Protein AF-A0A976L847-F1 (afdb_monomer_lite)

Structure (mmCIF, N/CA/C/O backbone):
data_AF-A0A976L847-F1
#
_entry.id   AF-A0A976L847-F1
#
loop_
_atom_site.group_PDB
_atom_site.id
_atom_site.type_symbol
_atom_site.label_atom_id
_atom_site.label_alt_id
_atom_site.label_comp_id
_atom_site.label_asym_id
_atom_site.label_entity_id
_atom_site.label_seq_id
_atom_site.pdbx_PDB_ins_code
_atom_site.Cartn_x
_atom_site.Cartn_y
_atom_site.Cartn_z
_atom_site.occupancy
_atom_site.B_iso_or_equiv
_atom_site.auth_seq_id
_atom_site.auth_comp_id
_atom_site.auth_asym_id
_atom_site.auth_atom_id
_atom_site.pdbx_PDB_model_num
ATOM 1 N N . SER A 1 1 ? -9.797 -16.857 19.843 1.00 49.41 1 SER A N 1
ATOM 2 C CA . SER A 1 1 ? -9.185 -17.041 18.521 1.00 49.41 1 SER A CA 1
ATOM 3 C C . SER A 1 1 ? -8.403 -15.783 18.224 1.00 49.41 1 SER A C 1
ATOM 5 O O . SER A 1 1 ? -8.895 -14.704 18.537 1.00 49.41 1 SER A O 1
ATOM 7 N N . ASP A 1 2 ? -7.205 -15.910 17.668 1.00 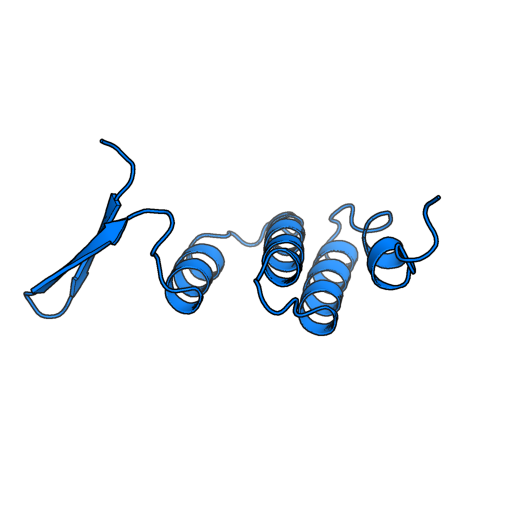64.25 2 ASP A N 1
ATOM 8 C CA . ASP A 1 2 ? -6.269 -14.800 17.415 1.00 64.25 2 ASP A CA 1
ATOM 9 C C . ASP A 1 2 ? -6.665 -13.936 16.201 1.00 64.25 2 ASP A C 1
ATOM 11 O O . ASP A 1 2 ? -5.827 -13.335 15.542 1.00 64.25 2 ASP A O 1
ATOM 15 N N . ASP A 1 3 ? -7.962 -13.878 15.896 1.00 82.75 3 ASP A N 1
ATOM 16 C CA . ASP A 1 3 ? -8.500 -13.431 14.606 1.00 82.75 3 ASP A CA 1
ATOM 17 C C . ASP A 1 3 ? -9.315 -12.132 14.736 1.00 82.75 3 ASP A C 1
ATOM 19 O O . ASP A 1 3 ? -10.189 -11.812 13.928 1.00 82.75 3 ASP A O 1
ATOM 23 N N . THR A 1 4 ? -9.082 -11.396 15.826 1.00 85.44 4 THR A N 1
ATOM 24 C CA . THR A 1 4 ? -9.777 -10.144 16.124 1.00 85.44 4 THR A CA 1
ATOM 25 C C . THR A 1 4 ? -8.804 -9.040 16.504 1.00 85.44 4 THR A C 1
ATOM 27 O O . THR A 1 4 ? -8.008 -9.203 17.427 1.00 85.44 4 THR A O 1
ATOM 30 N N . LEU A 1 5 ? -8.930 -7.886 15.854 1.00 86.50 5 LEU A N 1
ATOM 31 C CA . LEU A 1 5 ? -8.238 -6.656 16.217 1.00 86.50 5 LEU A CA 1
ATOM 32 C C . LEU A 1 5 ? -9.064 -5.894 17.260 1.00 86.50 5 LEU A C 1
ATOM 34 O O . LEU A 1 5 ? -10.211 -5.521 17.002 1.00 86.50 5 LEU A O 1
ATOM 38 N N . VAL A 1 6 ? -8.468 -5.610 18.419 1.00 90.19 6 VAL A N 1
ATOM 39 C CA . VAL A 1 6 ? -9.077 -4.764 19.455 1.00 90.19 6 VAL A CA 1
ATOM 40 C C . VAL A 1 6 ? -8.390 -3.402 19.470 1.00 90.19 6 VAL A C 1
ATOM 42 O O . VAL A 1 6 ? -7.219 -3.293 19.823 1.00 90.19 6 VAL A O 1
ATOM 45 N N . ILE A 1 7 ? -9.136 -2.350 19.140 1.00 88.00 7 ILE A N 1
ATOM 46 C CA . ILE A 1 7 ? -8.679 -0.959 19.188 1.00 88.00 7 ILE A CA 1
ATOM 47 C C . ILE A 1 7 ? -9.263 -0.300 20.433 1.00 88.00 7 ILE A C 1
ATOM 49 O O . ILE A 1 7 ? -10.484 -0.249 20.600 1.00 88.00 7 ILE A O 1
ATOM 53 N N . ARG A 1 8 ? -8.394 0.230 21.299 1.00 89.69 8 ARG A N 1
ATOM 54 C CA . ARG A 1 8 ? -8.798 1.001 22.481 1.00 89.69 8 ARG A CA 1
ATOM 55 C C . ARG A 1 8 ? -8.548 2.484 22.243 1.00 89.69 8 ARG A C 1
ATOM 57 O O . ARG A 1 8 ? -7.411 2.881 22.016 1.00 89.69 8 ARG A O 1
ATOM 64 N N . ALA A 1 9 ? -9.597 3.296 22.302 1.00 85.38 9 ALA A N 1
ATOM 65 C CA . ALA A 1 9 ? -9.506 4.742 22.114 1.00 85.38 9 ALA A CA 1
ATOM 66 C C . ALA A 1 9 ? -10.601 5.460 22.913 1.00 85.38 9 ALA A C 1
ATOM 68 O O . ALA A 1 9 ? -11.723 4.966 23.004 1.00 85.38 9 ALA A O 1
ATOM 69 N N . ALA A 1 10 ? -10.276 6.623 23.493 1.00 86.19 10 ALA A N 1
ATOM 70 C CA . ALA A 1 10 ? -11.208 7.470 24.253 1.00 86.19 10 ALA A CA 1
ATOM 71 C C . ALA A 1 10 ? -12.033 6.722 25.329 1.00 86.19 10 ALA A C 1
ATOM 73 O O . ALA A 1 10 ? -13.214 6.994 25.525 1.00 86.19 10 ALA A O 1
ATOM 74 N N . GLY A 1 11 ? -11.421 5.747 26.012 1.00 90.12 11 GLY A N 1
ATOM 75 C CA . GLY A 1 11 ? -12.082 4.944 27.050 1.00 90.12 11 GLY A CA 1
ATOM 76 C C . GLY A 1 11 ? -13.014 3.839 26.532 1.00 90.12 11 GLY A C 1
ATOM 77 O O . GLY A 1 11 ? -13.613 3.136 27.340 1.00 90.12 11 GLY A O 1
ATOM 78 N N . GLY A 1 12 ? -13.121 3.655 25.211 1.00 90.75 12 GLY A N 1
ATOM 79 C CA . GLY A 1 12 ? -13.907 2.596 24.579 1.00 90.75 12 GLY A CA 1
ATOM 80 C C . GLY A 1 12 ? -13.052 1.545 23.870 1.00 90.75 12 GLY A C 1
ATOM 81 O O . GLY A 1 12 ? -11.934 1.821 23.430 1.00 90.75 12 GLY A O 1
ATOM 82 N N . ASN A 1 13 ? -13.619 0.345 23.713 1.00 91.88 13 ASN A N 1
ATOM 83 C CA . ASN A 1 13 ? -13.033 -0.747 22.937 1.00 91.88 13 ASN A CA 1
ATOM 84 C C . ASN A 1 13 ? -13.879 -0.993 21.683 1.00 91.88 13 ASN A C 1
ATOM 86 O O . ASN A 1 13 ? -15.077 -1.258 21.787 1.00 91.88 13 ASN A O 1
ATOM 90 N N . LYS A 1 14 ? -13.253 -0.958 20.506 1.00 90.25 14 LYS A N 1
ATOM 91 C CA . LYS A 1 14 ? -13.829 -1.484 19.265 1.00 90.25 14 LYS A CA 1
ATOM 92 C C . LYS A 1 14 ? -13.124 -2.783 18.912 1.00 90.25 14 LYS A C 1
ATOM 94 O O . LYS A 1 14 ? -11.899 -2.823 18.887 1.00 90.25 14 LYS A O 1
ATOM 99 N N . THR A 1 15 ? -13.901 -3.823 18.639 1.00 92.00 15 THR A N 1
ATOM 100 C CA . THR A 1 15 ? -13.380 -5.130 18.234 1.00 92.00 15 THR A CA 1
ATOM 101 C C . THR A 1 15 ? -13.828 -5.408 16.812 1.00 92.00 15 THR A C 1
ATOM 103 O O . THR A 1 15 ? -15.022 -5.349 16.524 1.00 92.00 15 THR A O 1
ATOM 106 N N . PHE A 1 16 ? -12.874 -5.705 15.941 1.00 90.88 16 PHE A N 1
ATOM 107 C CA . PHE A 1 16 ? -13.110 -6.118 14.565 1.00 90.88 16 PHE A CA 1
ATOM 108 C C . PHE A 1 16 ? -12.629 -7.554 14.401 1.00 90.88 16 PHE A C 1
ATOM 110 O O . PHE A 1 16 ? -11.601 -7.918 14.967 1.00 90.88 16 PHE A O 1
ATOM 117 N N . LYS A 1 17 ? -13.343 -8.362 13.619 1.00 90.44 17 LYS A N 1
ATOM 118 C CA . LYS A 1 17 ? -12.748 -9.572 13.040 1.00 90.44 17 LYS A CA 1
ATOM 119 C C . LYS A 1 17 ? -11.739 -9.168 11.966 1.00 90.44 17 LYS A C 1
ATOM 121 O O . LYS A 1 17 ? -11.896 -8.091 11.394 1.00 90.44 17 LYS A O 1
ATOM 126 N N . SER A 1 18 ? -10.731 -9.998 11.718 1.00 82.62 18 SER A N 1
ATOM 127 C CA . SER A 1 18 ? -9.669 -9.758 10.729 1.00 82.62 18 SER A CA 1
ATOM 128 C C . SER A 1 18 ? -10.211 -9.416 9.333 1.00 82.62 18 SER A C 1
ATOM 130 O O . SER A 1 18 ? -9.737 -8.470 8.708 1.00 82.62 18 SER A O 1
ATOM 132 N N . ASP A 1 19 ? -11.267 -10.101 8.897 1.00 84.81 19 ASP A N 1
ATOM 133 C CA . ASP A 1 19 ? -11.972 -9.894 7.623 1.00 84.81 19 ASP A CA 1
ATOM 134 C C . ASP A 1 19 ? -12.905 -8.666 7.590 1.00 84.81 19 ASP A C 1
ATOM 136 O O . ASP A 1 19 ? -13.361 -8.251 6.526 1.00 84.81 19 ASP A O 1
ATOM 140 N N . ALA A 1 20 ? -13.181 -8.063 8.746 1.00 86.19 20 ALA A N 1
ATOM 141 C CA . ALA A 1 20 ? -14.106 -6.943 8.907 1.00 86.19 20 ALA A CA 1
ATOM 142 C C . ALA A 1 20 ? -13.405 -5.646 9.344 1.00 86.19 20 ALA A C 1
ATOM 144 O O . ALA A 1 20 ? -14.071 -4.681 9.734 1.00 86.19 20 ALA A O 1
ATOM 145 N N . ILE A 1 21 ? -12.068 -5.608 9.317 1.00 86.56 21 ILE A N 1
ATOM 146 C CA . ILE A 1 21 ? -11.308 -4.397 9.632 1.00 86.56 21 ILE A CA 1
ATOM 147 C C . ILE A 1 21 ? -11.526 -3.379 8.502 1.00 86.56 21 ILE A C 1
ATOM 149 O O . ILE A 1 21 ? -11.264 -3.683 7.338 1.00 86.56 21 ILE A O 1
ATOM 153 N N . PRO A 1 22 ? -11.961 -2.144 8.809 1.00 87.25 22 PRO A N 1
ATOM 154 C CA . PRO A 1 22 ? -12.065 -1.094 7.807 1.00 87.25 22 PRO A CA 1
ATOM 155 C C . PRO A 1 22 ? -10.737 -0.863 7.078 1.00 87.25 22 PRO A C 1
ATOM 157 O O . PRO A 1 22 ? -9.699 -0.681 7.716 1.00 87.25 22 PRO A O 1
ATOM 160 N N . ALA A 1 23 ? -10.787 -0.770 5.748 1.00 82.00 23 ALA A N 1
ATOM 161 C CA . ALA A 1 23 ? -9.613 -0.593 4.889 1.00 82.00 23 ALA A CA 1
ATOM 162 C C . ALA A 1 23 ? -8.692 0.564 5.325 1.00 82.00 23 ALA A C 1
ATOM 164 O O . ALA A 1 23 ? -7.471 0.441 5.286 1.00 82.00 23 ALA A O 1
ATOM 165 N N . GLY A 1 24 ? -9.267 1.683 5.782 1.00 83.69 24 GLY A N 1
ATOM 166 C CA . GLY A 1 24 ? -8.492 2.826 6.278 1.00 83.69 24 GLY A CA 1
ATOM 167 C C . GLY A 1 24 ? -7.698 2.528 7.555 1.00 83.69 24 GLY A C 1
ATOM 168 O O . GLY A 1 24 ? -6.623 3.085 7.742 1.00 83.69 24 GLY A O 1
ATOM 169 N N . ILE A 1 25 ? -8.188 1.626 8.410 1.00 86.19 25 ILE A N 1
ATOM 170 C CA . ILE A 1 25 ? -7.484 1.194 9.624 1.00 86.19 25 ILE A CA 1
ATOM 171 C C . ILE A 1 25 ? -6.329 0.264 9.261 1.00 86.19 25 ILE A C 1
ATOM 173 O O . ILE A 1 25 ? -5.232 0.459 9.775 1.00 86.19 25 ILE A O 1
ATOM 177 N N . VAL A 1 26 ? -6.553 -0.700 8.357 1.00 83.19 26 VAL A N 1
ATOM 178 C CA . VAL A 1 26 ? -5.479 -1.566 7.840 1.00 83.19 26 VAL A CA 1
ATOM 179 C C . VAL A 1 26 ? -4.359 -0.702 7.271 1.00 83.19 26 VAL A C 1
ATOM 181 O O . VAL A 1 26 ? -3.215 -0.832 7.694 1.00 83.19 26 VAL A O 1
ATOM 184 N N . MET A 1 27 ? -4.702 0.253 6.405 1.00 82.88 27 MET A N 1
ATOM 185 C CA . MET A 1 27 ? -3.721 1.163 5.818 1.00 82.88 27 MET A CA 1
ATOM 186 C C . MET A 1 27 ? -2.992 1.997 6.863 1.00 82.88 27 MET A C 1
ATOM 188 O O . MET A 1 27 ? -1.775 2.077 6.795 1.00 82.88 27 MET A O 1
ATOM 192 N N . ALA A 1 28 ? -3.692 2.574 7.843 1.00 83.88 28 ALA A N 1
ATOM 193 C CA . ALA A 1 28 ? -3.050 3.360 8.894 1.00 83.88 28 ALA A CA 1
ATOM 194 C C . ALA A 1 28 ? -2.066 2.529 9.732 1.00 83.88 28 ALA A C 1
ATOM 196 O O . ALA A 1 28 ? -0.991 3.018 10.065 1.00 83.88 28 ALA A O 1
ATOM 197 N N . ILE A 1 29 ? -2.405 1.277 10.062 1.00 82.38 29 ILE A N 1
ATOM 198 C CA . ILE A 1 29 ? -1.503 0.369 10.786 1.00 82.38 29 ILE A CA 1
ATOM 199 C C . ILE A 1 29 ? -0.279 0.067 9.928 1.00 82.38 29 ILE A C 1
ATOM 201 O O . ILE A 1 29 ? 0.849 0.270 10.369 1.00 82.38 29 ILE A O 1
ATOM 205 N N . VAL A 1 30 ? -0.511 -0.379 8.694 1.00 80.62 30 VAL A N 1
ATOM 206 C CA . VAL A 1 30 ? 0.550 -0.797 7.780 1.00 80.62 30 VAL A CA 1
ATOM 207 C C . VAL A 1 30 ? 1.508 0.358 7.501 1.00 80.62 30 VAL A C 1
ATOM 209 O O . VAL A 1 30 ? 2.708 0.191 7.662 1.00 80.62 30 VAL A O 1
ATOM 212 N N . THR A 1 31 ? 1.014 1.555 7.184 1.00 77.31 31 THR A N 1
ATOM 213 C CA . THR A 1 31 ? 1.880 2.713 6.908 1.00 77.31 31 THR A CA 1
ATOM 214 C C . THR A 1 31 ? 2.573 3.278 8.147 1.00 77.31 31 THR A C 1
ATOM 216 O O . THR A 1 31 ? 3.575 3.967 7.998 1.00 77.31 31 THR A O 1
ATOM 219 N N . THR A 1 32 ? 2.072 2.998 9.356 1.00 78.75 32 THR A N 1
ATOM 220 C CA . THR A 1 32 ? 2.726 3.405 10.613 1.00 78.75 32 THR A CA 1
ATOM 221 C C . THR A 1 32 ? 3.798 2.407 11.056 1.00 78.75 32 THR A C 1
ATOM 223 O O . THR A 1 32 ? 4.762 2.801 11.706 1.00 78.75 32 THR A O 1
ATOM 226 N N . TRP A 1 33 ? 3.615 1.114 10.775 1.00 73.94 33 TRP A N 1
ATOM 227 C CA . TRP A 1 33 ? 4.506 0.045 11.248 1.00 73.94 33 TRP A CA 1
ATOM 228 C C . TRP A 1 33 ? 5.522 -0.422 10.218 1.00 73.94 33 TRP A C 1
ATOM 230 O O . TRP A 1 33 ? 6.530 -1.013 10.597 1.00 73.94 33 TRP A O 1
ATOM 240 N N . TYR A 1 34 ? 5.265 -0.181 8.937 1.00 77.31 34 TYR A N 1
ATOM 241 C CA . TYR A 1 34 ? 6.267 -0.367 7.905 1.00 77.31 34 TYR A CA 1
ATOM 242 C C . TYR A 1 34 ? 7.420 0.601 8.166 1.00 77.31 34 TYR A C 1
ATOM 244 O O . TYR A 1 34 ? 7.240 1.817 8.212 1.00 77.31 34 TYR A O 1
ATOM 252 N N . ASP A 1 35 ? 8.599 0.030 8.396 1.00 71.62 35 ASP A N 1
ATOM 253 C CA . ASP A 1 35 ? 9.856 0.760 8.450 1.00 71.62 35 ASP A CA 1
ATOM 254 C C . ASP A 1 35 ? 10.193 1.350 7.069 1.00 71.62 35 ASP A C 1
ATOM 256 O O . ASP A 1 35 ? 9.460 1.189 6.087 1.00 71.62 35 ASP A O 1
ATOM 260 N N . GLU A 1 36 ? 11.326 2.042 6.967 1.00 78.44 36 GLU A N 1
ATOM 261 C CA . GLU A 1 36 ? 11.785 2.650 5.712 1.00 78.44 36 GLU A CA 1
ATOM 262 C C . GLU A 1 36 ? 12.235 1.613 4.662 1.00 78.44 36 GLU A C 1
ATOM 264 O O . GLU A 1 36 ? 12.838 1.983 3.658 1.00 78.44 36 GLU A O 1
ATOM 269 N N . ASN A 1 37 ? 11.960 0.315 4.864 1.00 86.69 37 ASN A N 1
ATOM 270 C CA . ASN A 1 37 ? 12.302 -0.729 3.912 1.00 86.69 37 ASN A CA 1
ATOM 271 C C . ASN A 1 37 ? 11.514 -0.542 2.600 1.00 86.69 37 ASN A C 1
ATOM 273 O O . ASN A 1 37 ? 10.287 -0.670 2.595 1.00 86.69 37 ASN A O 1
ATOM 277 N N . PRO A 1 38 ? 12.190 -0.339 1.460 1.00 86.75 38 PRO A N 1
ATOM 278 C CA . PRO A 1 38 ? 11.548 -0.163 0.157 1.00 86.75 38 PRO A CA 1
ATOM 279 C C . PRO A 1 38 ? 10.608 -1.308 -0.243 1.00 86.75 38 PRO A C 1
ATOM 281 O O . PRO A 1 38 ? 9.622 -1.090 -0.949 1.00 86.75 38 PRO A O 1
ATOM 284 N N . ALA A 1 39 ? 10.864 -2.530 0.242 1.00 90.06 39 ALA A N 1
ATOM 285 C CA . ALA A 1 39 ? 10.026 -3.700 -0.018 1.00 90.06 39 ALA A CA 1
ATOM 286 C C . ALA A 1 39 ? 8.597 -3.553 0.537 1.00 90.06 39 ALA A C 1
ATOM 288 O O . ALA A 1 39 ? 7.660 -4.145 0.004 1.00 90.06 39 ALA A O 1
ATOM 289 N N . ASN A 1 40 ? 8.398 -2.713 1.553 1.00 90.12 40 ASN A N 1
ATOM 290 C CA . ASN A 1 40 ? 7.089 -2.429 2.137 1.00 90.12 40 ASN A CA 1
ATOM 291 C C . ASN A 1 40 ? 6.106 -1.827 1.124 1.00 90.12 40 ASN A C 1
ATOM 293 O O . ASN A 1 40 ? 4.904 -2.102 1.153 1.00 90.12 40 ASN A O 1
ATOM 297 N N . MET A 1 41 ? 6.621 -1.053 0.168 1.00 91.38 41 MET A N 1
ATOM 298 C CA . MET A 1 41 ? 5.814 -0.480 -0.905 1.00 91.38 41 MET A CA 1
ATOM 299 C C . MET A 1 41 ? 5.285 -1.547 -1.876 1.00 91.38 41 MET A C 1
ATOM 301 O O . MET A 1 41 ? 4.238 -1.340 -2.487 1.00 91.38 41 MET A O 1
ATOM 305 N N . LEU A 1 42 ? 5.932 -2.715 -1.974 1.00 92.56 42 LEU A N 1
ATOM 306 C CA . LEU A 1 42 ? 5.416 -3.830 -2.774 1.00 92.56 42 LEU A CA 1
ATOM 307 C C . LEU A 1 42 ? 4.095 -4.349 -2.200 1.00 92.56 42 LEU A C 1
ATOM 309 O O . LEU A 1 42 ? 3.118 -4.495 -2.937 1.00 92.56 42 LEU A O 1
ATOM 313 N N . PHE A 1 43 ? 4.044 -4.549 -0.880 1.00 90.25 43 PHE A N 1
ATOM 314 C CA . PHE A 1 43 ? 2.847 -5.018 -0.182 1.00 90.25 43 PHE A CA 1
ATOM 315 C C . PHE A 1 43 ? 1.720 -3.986 -0.206 1.00 90.25 43 PHE A C 1
ATOM 317 O O . PHE A 1 43 ? 0.561 -4.354 -0.386 1.00 90.25 43 PHE A O 1
ATOM 324 N N . LEU A 1 44 ? 2.050 -2.696 -0.085 1.00 90.44 44 LEU A N 1
ATOM 325 C CA . LEU A 1 44 ? 1.062 -1.627 -0.228 1.00 90.44 44 LEU A CA 1
ATOM 326 C C . LEU A 1 44 ? 0.446 -1.617 -1.629 1.00 90.44 44 LEU A C 1
ATOM 328 O O . LEU A 1 44 ? -0.776 -1.559 -1.743 1.00 90.44 44 LEU A O 1
ATOM 332 N N . GLY A 1 45 ? 1.255 -1.741 -2.685 1.00 92.38 45 GLY A N 1
ATOM 333 C CA . GLY A 1 45 ? 0.724 -1.825 -4.046 1.00 92.38 45 GLY A CA 1
ATOM 334 C C . GLY A 1 45 ? -0.143 -3.069 -4.265 1.00 92.38 45 GLY A C 1
ATOM 335 O O . GLY A 1 45 ? -1.244 -2.960 -4.800 1.00 92.38 45 GLY A O 1
ATOM 336 N N . ALA A 1 46 ? 0.277 -4.230 -3.750 1.00 92.25 46 ALA A N 1
ATOM 337 C CA . ALA A 1 46 ? -0.520 -5.457 -3.805 1.00 92.25 4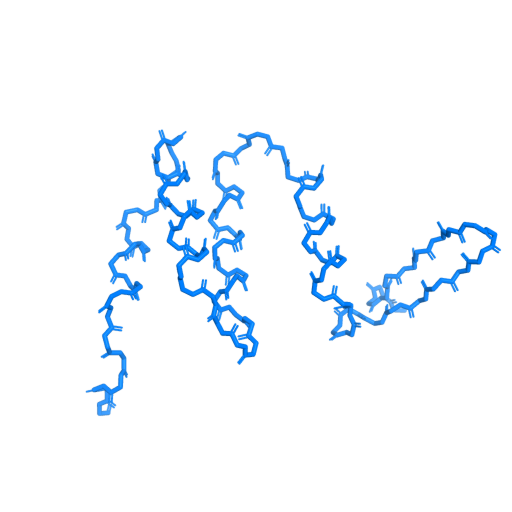6 ALA A CA 1
ATOM 338 C C . ALA A 1 46 ? -1.864 -5.317 -3.067 1.00 92.25 46 ALA A C 1
ATOM 340 O O . ALA A 1 46 ? -2.895 -5.769 -3.564 1.00 92.25 46 ALA A O 1
ATOM 341 N N . TYR A 1 47 ? -1.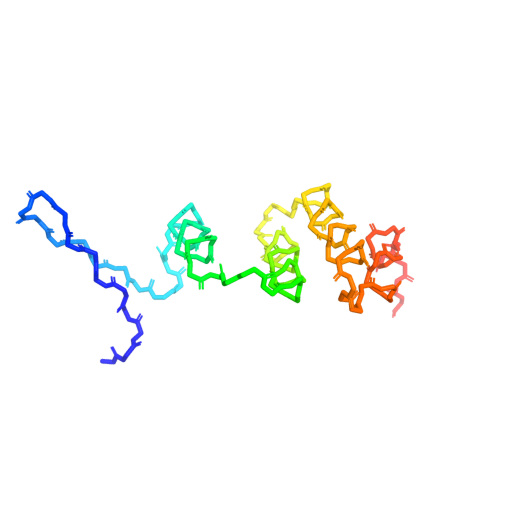876 -4.647 -1.911 1.00 89.19 47 TYR A N 1
ATOM 342 C CA . TYR A 1 47 ? -3.110 -4.345 -1.192 1.00 89.19 47 TYR A CA 1
ATOM 343 C C . TYR A 1 47 ? -4.048 -3.460 -2.014 1.00 89.19 47 TYR A C 1
ATOM 345 O O . TYR A 1 47 ? -5.247 -3.709 -2.039 1.00 89.19 47 TYR A O 1
ATOM 353 N N . GLN A 1 48 ? -3.535 -2.452 -2.724 1.00 90.44 48 GLN A N 1
ATOM 354 C CA . GLN A 1 48 ? -4.385 -1.595 -3.556 1.00 90.44 48 GLN A CA 1
ATOM 355 C C . GLN A 1 48 ? -5.092 -2.366 -4.677 1.00 90.44 48 GLN A C 1
ATOM 357 O O . GLN A 1 48 ? -6.222 -2.020 -5.027 1.00 90.44 48 GLN A O 1
ATOM 362 N N . LEU A 1 49 ? -4.473 -3.432 -5.191 1.00 91.25 49 LEU A N 1
ATOM 363 C CA . LEU A 1 49 ? -5.056 -4.304 -6.213 1.00 91.25 49 LEU A CA 1
ATOM 364 C C . LEU A 1 49 ? -6.025 -5.352 -5.650 1.00 91.25 49 LEU A C 1
ATOM 366 O O . LEU A 1 49 ? -6.960 -5.735 -6.342 1.00 91.25 49 LEU A O 1
ATOM 370 N N . SER A 1 50 ? -5.836 -5.809 -4.408 1.00 87.12 50 SER A N 1
ATOM 371 C CA . SER A 1 50 ? -6.686 -6.847 -3.798 1.00 87.12 50 SER A CA 1
ATOM 372 C C . SER A 1 50 ? -8.016 -6.327 -3.242 1.00 87.12 50 SER A C 1
ATOM 374 O O . SER A 1 50 ? -8.843 -7.097 -2.748 1.00 87.12 50 SER A O 1
ATOM 376 N N . ARG A 1 51 ? -8.241 -5.012 -3.306 1.00 84.94 51 ARG A N 1
ATOM 377 C CA . ARG A 1 51 ? -9.481 -4.369 -2.861 1.00 84.94 51 ARG A CA 1
ATOM 378 C C . ARG A 1 51 ? -10.652 -4.719 -3.787 1.00 84.94 51 ARG A C 1
ATOM 380 O O . ARG A 1 51 ? -10.441 -4.914 -4.977 1.00 84.94 51 ARG A O 1
ATOM 387 N N . PRO A 1 52 ? -11.904 -4.680 -3.285 1.00 85.19 52 PRO A N 1
ATOM 388 C CA . PRO A 1 52 ? -13.093 -4.873 -4.125 1.00 85.19 52 PRO A CA 1
ATOM 389 C C . PRO A 1 52 ? -13.210 -3.885 -5.296 1.00 85.19 52 PRO A C 1
ATOM 391 O O . PRO A 1 52 ? -13.805 -4.211 -6.314 1.00 85.19 52 PRO A O 1
ATOM 394 N N . ASP A 1 53 ? -12.656 -2.681 -5.130 1.00 87.38 53 ASP A N 1
ATOM 395 C CA . ASP A 1 53 ? -12.488 -1.665 -6.172 1.00 87.38 53 ASP A CA 1
ATOM 396 C C . ASP A 1 53 ? -10.980 -1.380 -6.310 1.00 87.38 53 ASP A C 1
ATOM 398 O O . ASP A 1 53 ? -10.449 -0.561 -5.541 1.00 87.38 53 ASP A O 1
ATOM 402 N N . PRO A 1 54 ? -10.270 -2.129 -7.180 1.00 89.62 54 PRO A N 1
ATOM 403 C CA . PRO A 1 54 ? -8.821 -2.041 -7.321 1.00 89.62 54 PRO A CA 1
ATOM 404 C C . PRO A 1 54 ? -8.347 -0.631 -7.684 1.00 89.62 54 PRO A C 1
ATOM 406 O O . PRO A 1 54 ? -8.875 0.015 -8.588 1.00 89.62 54 PRO A O 1
ATOM 409 N N . LYS A 1 55 ? -7.305 -0.153 -6.997 1.00 92.44 55 LYS A N 1
ATOM 410 C CA . LYS A 1 55 ? -6.696 1.165 -7.235 1.00 92.44 55 LYS A CA 1
ATOM 411 C C . LYS A 1 55 ? -5.371 1.018 -7.979 1.00 92.44 55 LYS A C 1
ATOM 413 O O . LYS A 1 55 ? -4.301 1.100 -7.383 1.00 92.44 55 LYS A O 1
ATOM 418 N N . VAL A 1 56 ? -5.457 0.791 -9.290 1.00 94.44 56 VAL A N 1
ATOM 419 C CA . VAL A 1 56 ? -4.298 0.505 -10.161 1.00 94.44 56 VAL A CA 1
ATOM 420 C C . VAL A 1 56 ? -3.258 1.635 -10.137 1.00 94.44 56 VAL A C 1
ATOM 422 O O . VAL A 1 56 ? -2.071 1.364 -9.968 1.00 94.44 56 VAL A O 1
ATOM 425 N N . ASP A 1 57 ? -3.681 2.901 -10.199 1.00 95.62 57 ASP A N 1
ATOM 426 C CA . ASP A 1 57 ? -2.760 4.052 -10.164 1.00 95.62 57 ASP A CA 1
ATOM 427 C C . ASP A 1 57 ? -2.021 4.185 -8.820 1.00 95.62 57 ASP A C 1
ATOM 429 O O . ASP A 1 57 ? -0.836 4.535 -8.766 1.00 95.62 57 ASP A O 1
ATOM 433 N N . GLU A 1 58 ? -2.702 3.867 -7.714 1.00 93.31 58 GLU A N 1
ATOM 434 C CA . GLU A 1 58 ? -2.088 3.851 -6.383 1.00 93.31 58 GLU A CA 1
ATOM 435 C C . GLU A 1 58 ? -1.076 2.701 -6.271 1.00 93.31 58 GLU A C 1
ATOM 437 O O . GLU A 1 58 ? 0.016 2.894 -5.733 1.00 93.31 58 GLU A O 1
ATOM 442 N N . ALA A 1 59 ? -1.394 1.531 -6.838 1.00 94.56 59 ALA A N 1
ATOM 443 C CA . ALA A 1 59 ? -0.471 0.403 -6.907 1.00 94.56 59 ALA A CA 1
ATOM 444 C C . ALA A 1 59 ? 0.787 0.737 -7.722 1.00 94.56 59 ALA A C 1
ATOM 446 O O . ALA A 1 59 ? 1.900 0.485 -7.250 1.00 94.56 59 ALA A O 1
ATOM 447 N N . ARG A 1 60 ? 0.622 1.384 -8.887 1.00 96.56 60 ARG A N 1
ATOM 448 C CA . ARG A 1 60 ? 1.738 1.872 -9.711 1.00 96.56 60 ARG A CA 1
ATOM 449 C C . ARG A 1 60 ? 2.642 2.808 -8.921 1.00 96.56 60 ARG A C 1
ATOM 451 O O . ARG A 1 60 ? 3.845 2.578 -8.854 1.00 96.56 60 ARG A O 1
ATOM 458 N N . THR A 1 61 ? 2.058 3.806 -8.257 1.00 95.50 61 THR A N 1
ATOM 459 C CA . THR A 1 61 ? 2.802 4.782 -7.444 1.00 95.50 61 THR A CA 1
ATOM 460 C C . THR A 1 61 ? 3.638 4.095 -6.358 1.00 95.50 61 THR A C 1
ATOM 462 O O . THR A 1 61 ? 4.801 4.444 -6.140 1.00 95.50 61 THR A O 1
ATOM 465 N N . CYS A 1 62 ? 3.069 3.095 -5.678 1.00 93.56 62 CYS A N 1
ATOM 466 C CA . CYS A 1 62 ? 3.786 2.302 -4.685 1.00 93.56 62 CYS A CA 1
ATOM 467 C C . CYS A 1 62 ? 4.962 1.534 -5.308 1.00 93.56 62 CYS A C 1
ATOM 469 O O . CYS A 1 62 ? 6.086 1.629 -4.816 1.00 93.56 62 CYS A O 1
ATOM 471 N N . TRP A 1 63 ? 4.738 0.800 -6.396 1.00 95.88 63 TRP A N 1
ATOM 472 C CA . TRP A 1 63 ? 5.773 -0.035 -7.012 1.00 95.88 63 TRP A CA 1
ATOM 473 C C . TRP A 1 63 ? 6.879 0.771 -7.701 1.00 95.88 63 TRP A C 1
ATOM 475 O O . TRP A 1 63 ? 8.044 0.387 -7.614 1.00 95.88 63 TRP A O 1
ATOM 485 N N . GLU A 1 64 ? 6.570 1.932 -8.280 1.00 95.50 64 GLU A N 1
ATOM 486 C CA . GLU A 1 64 ? 7.579 2.874 -8.781 1.00 95.50 64 GLU A CA 1
ATOM 487 C C . GLU A 1 64 ? 8.456 3.418 -7.648 1.00 95.50 64 GLU A C 1
ATOM 489 O O . GLU A 1 64 ? 9.681 3.492 -7.784 1.00 95.50 64 GLU A O 1
ATOM 494 N N . LYS A 1 65 ? 7.853 3.757 -6.499 1.00 92.81 65 LYS A N 1
ATOM 495 C CA . LYS A 1 65 ? 8.609 4.175 -5.313 1.00 92.81 65 LYS A CA 1
ATOM 496 C C . LYS A 1 65 ? 9.511 3.046 -4.806 1.00 92.81 65 LYS A C 1
ATOM 498 O O . LYS A 1 65 ? 10.687 3.298 -4.553 1.00 92.81 65 LYS A O 1
ATOM 503 N N . ALA A 1 66 ? 8.983 1.825 -4.720 1.00 93.50 66 ALA A N 1
ATOM 504 C CA . ALA A 1 66 ? 9.732 0.636 -4.318 1.00 93.50 66 ALA A CA 1
ATOM 505 C C . ALA A 1 66 ? 10.955 0.413 -5.226 1.00 93.50 66 ALA A C 1
ATOM 507 O O . ALA A 1 66 ? 12.074 0.281 -4.733 1.00 93.50 66 ALA A O 1
ATOM 508 N N . ALA A 1 67 ? 10.752 0.444 -6.549 1.00 93.94 67 ALA A N 1
ATOM 509 C CA . ALA A 1 67 ? 11.810 0.277 -7.544 1.00 93.94 67 ALA A CA 1
ATOM 510 C C . ALA A 1 67 ? 12.893 1.354 -7.419 1.00 93.94 67 ALA A C 1
ATOM 512 O O . ALA A 1 67 ? 14.084 1.048 -7.408 1.00 93.94 67 ALA A O 1
ATOM 513 N N . ARG A 1 68 ? 12.481 2.621 -7.281 1.00 93.94 68 ARG A N 1
ATOM 514 C CA . ARG A 1 68 ? 13.401 3.756 -7.124 1.00 93.94 68 ARG A CA 1
ATOM 515 C C . ARG A 1 68 ? 14.277 3.632 -5.878 1.00 93.94 68 ARG A C 1
ATOM 517 O O . ARG A 1 68 ? 15.406 4.110 -5.883 1.00 93.94 68 ARG A O 1
ATOM 524 N N . GLU A 1 69 ? 13.756 3.015 -4.826 1.00 92.38 69 GLU A N 1
ATOM 525 C CA . GLU A 1 69 ? 14.452 2.824 -3.554 1.00 92.38 69 GLU A CA 1
ATOM 526 C C . GLU A 1 69 ? 15.186 1.466 -3.469 1.00 92.38 69 GLU A C 1
ATOM 528 O O . GLU A 1 69 ? 15.826 1.175 -2.463 1.00 92.38 69 GLU A O 1
ATOM 533 N N . GLY A 1 70 ? 15.179 0.664 -4.543 1.00 92.06 70 GLY A N 1
ATOM 534 C CA . GLY A 1 70 ? 15.997 -0.548 -4.679 1.00 92.06 70 GLY A CA 1
ATOM 535 C C . GLY A 1 70 ? 15.278 -1.871 -4.404 1.00 92.06 70 GLY A C 1
ATOM 536 O O . GLY A 1 70 ? 15.937 -2.907 -4.335 1.00 92.06 70 GLY A O 1
ATOM 537 N N . ALA A 1 71 ? 13.950 -1.870 -4.255 1.00 94.00 71 ALA A N 1
ATOM 538 C CA . ALA A 1 71 ? 13.166 -3.103 -4.207 1.00 94.00 71 ALA A CA 1
ATOM 539 C C . ALA A 1 71 ? 12.939 -3.686 -5.615 1.00 94.00 71 ALA A C 1
ATOM 541 O O . ALA A 1 71 ? 12.781 -2.961 -6.598 1.00 94.00 71 ALA A O 1
ATOM 542 N N . GLU A 1 72 ? 12.851 -5.012 -5.709 1.00 92.75 72 GLU A N 1
ATOM 543 C CA . GLU A 1 72 ? 12.565 -5.720 -6.961 1.00 92.75 72 GLU A CA 1
ATOM 544 C C . GLU A 1 72 ? 11.074 -5.591 -7.334 1.00 92.75 72 GLU A C 1
ATOM 546 O O . GLU A 1 72 ? 10.259 -6.444 -6.993 1.00 92.75 72 GLU A O 1
ATOM 551 N N . ALA A 1 73 ? 10.710 -4.512 -8.036 1.00 92.44 73 ALA A N 1
ATOM 552 C CA . ALA A 1 73 ? 9.355 -4.298 -8.571 1.00 92.44 73 ALA A CA 1
ATOM 553 C C . ALA A 1 73 ? 9.266 -4.446 -10.103 1.00 92.44 73 ALA A C 1
ATOM 555 O O . ALA A 1 73 ? 8.200 -4.245 -10.689 1.00 92.44 73 ALA A O 1
ATOM 556 N N . LYS A 1 74 ? 10.387 -4.765 -10.765 1.00 88.56 74 LYS A N 1
ATOM 557 C CA . LYS A 1 74 ? 10.527 -4.733 -12.232 1.00 88.56 74 LYS A CA 1
ATOM 558 C C . LYS A 1 74 ? 9.531 -5.642 -12.956 1.00 88.56 74 LYS A C 1
ATOM 560 O O . LYS A 1 74 ? 9.031 -5.264 -14.006 1.00 88.56 74 LYS A O 1
ATOM 565 N N . ASP A 1 75 ? 9.233 -6.797 -12.366 1.00 90.25 75 ASP A N 1
ATOM 566 C CA . ASP A 1 75 ? 8.338 -7.800 -12.943 1.00 90.25 75 ASP A CA 1
ATOM 567 C C . ASP A 1 75 ? 6.873 -7.531 -12.569 1.00 90.25 75 ASP A C 1
ATOM 569 O O . ASP A 1 75 ? 5.976 -8.121 -13.153 1.00 90.25 75 ASP A O 1
ATOM 573 N N . LEU A 1 76 ? 6.618 -6.633 -11.609 1.00 92.06 76 LEU A N 1
ATOM 574 C CA . LEU A 1 76 ? 5.271 -6.287 -11.153 1.00 92.06 76 LEU A CA 1
ATOM 575 C C . LEU A 1 76 ? 4.669 -5.137 -11.962 1.00 92.06 76 LEU A C 1
ATOM 577 O O . LEU A 1 76 ? 3.492 -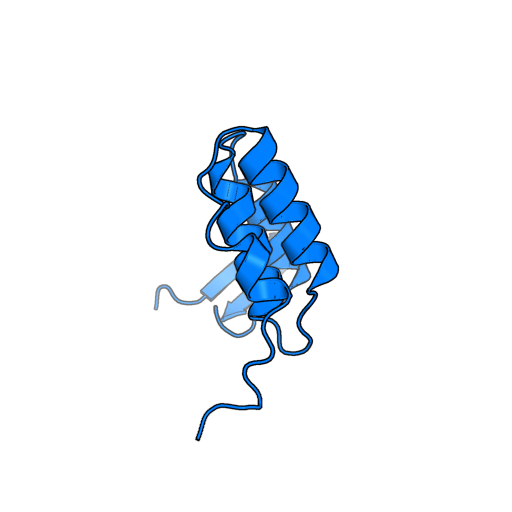5.176 -12.300 1.00 92.06 76 LEU A O 1
ATOM 581 N N . LEU A 1 77 ? 5.469 -4.117 -12.288 1.00 93.38 77 LEU A N 1
ATOM 582 C CA . LEU A 1 77 ? 4.997 -2.939 -13.025 1.00 93.38 77 LEU A CA 1
ATOM 583 C C . LEU A 1 77 ? 4.331 -3.281 -14.375 1.00 93.38 77 LEU A C 1
ATOM 585 O O . LEU A 1 77 ? 3.264 -2.725 -14.626 1.00 93.38 77 LEU A O 1
ATOM 589 N N . PRO A 1 78 ? 4.868 -4.197 -15.210 1.00 93.50 78 PRO A N 1
ATOM 590 C CA . PRO A 1 78 ? 4.216 -4.589 -16.461 1.00 93.50 78 PRO A CA 1
ATOM 591 C C . PRO A 1 78 ? 2.854 -5.262 -16.259 1.00 93.50 78 PRO A C 1
ATOM 593 O O . PRO A 1 78 ? 1.958 -5.067 -17.073 1.00 93.50 78 PRO A O 1
ATOM 596 N N . LEU A 1 79 ? 2.661 -5.986 -15.148 1.00 91.94 79 LEU A N 1
ATOM 597 C CA . LEU A 1 79 ? 1.399 -6.678 -14.851 1.00 91.94 79 LEU A CA 1
ATOM 598 C C . LEU A 1 79 ? 0.231 -5.709 -14.615 1.00 91.94 79 LEU A C 1
ATOM 600 O O . LEU A 1 79 ? -0.920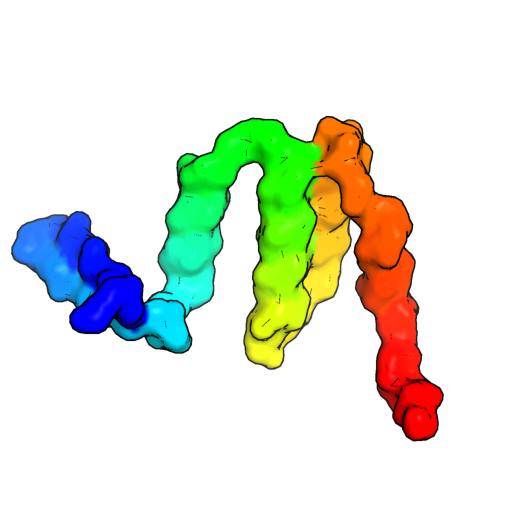 -6.126 -14.660 1.00 91.94 79 LEU A O 1
ATOM 604 N N . LEU A 1 80 ? 0.502 -4.426 -14.350 1.00 92.06 80 LEU A N 1
ATOM 605 C CA . LEU A 1 80 ? -0.542 -3.401 -14.223 1.00 92.06 80 LEU A CA 1
ATOM 606 C C . LEU A 1 80 ? -1.156 -3.006 -15.571 1.00 92.06 80 LEU A C 1
ATOM 608 O O . LEU A 1 80 ? -2.246 -2.439 -15.593 1.00 92.06 80 LEU A O 1
ATOM 612 N N . ASP A 1 81 ? -0.436 -3.260 -16.662 1.00 91.25 81 ASP A N 1
ATOM 613 C CA . ASP A 1 81 ? -0.806 -2.885 -18.027 1.00 91.25 81 ASP A CA 1
ATOM 614 C C . ASP A 1 81 ? -1.286 -4.093 -18.853 1.00 91.25 81 ASP A C 1
ATOM 616 O O . ASP A 1 81 ? -1.761 -3.929 -19.978 1.00 91.25 81 ASP A O 1
ATOM 620 N N . GLU A 1 82 ? -1.169 -5.307 -18.306 1.00 86.81 82 GLU A N 1
ATOM 621 C CA . GLU A 1 82 ? -1.624 -6.533 -18.953 1.00 86.81 82 GLU A CA 1
ATOM 622 C C . GLU A 1 82 ? -3.151 -6.675 -18.906 1.00 86.81 82 GLU A C 1
ATOM 624 O O . GLU A 1 82 ? -3.797 -6.526 -17.866 1.00 86.81 82 GLU A O 1
ATOM 629 N N . ASP A 1 83 ? -3.731 -7.023 -20.056 1.00 80.25 83 ASP A N 1
ATOM 630 C CA . ASP A 1 83 ? -5.145 -7.362 -20.164 1.00 80.25 83 ASP A CA 1
ATOM 631 C C . ASP A 1 83 ? -5.357 -8.871 -19.975 1.00 80.25 83 ASP A C 1
ATOM 633 O O . ASP A 1 83 ? -5.306 -9.667 -20.918 1.00 80.25 83 ASP A O 1
ATOM 637 N N . PHE A 1 84 ? -5.642 -9.262 -18.734 1.00 72.00 84 PHE A N 1
ATOM 638 C CA . PHE A 1 84 ? -5.947 -10.649 -18.373 1.00 72.00 84 PHE A CA 1
ATOM 639 C C . PHE A 1 84 ? -7.332 -11.125 -18.845 1.00 72.00 84 PHE A C 1
ATOM 641 O O . PHE A 1 84 ? -7.683 -12.282 -18.616 1.00 72.00 84 PHE A O 1
ATOM 648 N N . SER A 1 85 ? -8.135 -10.281 -19.509 1.00 69.06 85 SER A N 1
ATOM 649 C CA . SER A 1 85 ? -9.451 -10.678 -20.037 1.00 69.06 85 SER A CA 1
ATOM 650 C C . SER A 1 85 ? -9.380 -11.585 -21.272 1.00 69.06 85 SER A C 1
ATOM 652 O O . SER A 1 85 ? -10.400 -12.128 -21.693 1.00 69.06 85 SER A O 1
ATOM 654 N N . THR A 1 86 ? -8.182 -11.788 -21.830 1.00 55.84 86 THR A N 1
ATOM 655 C CA . THR A 1 86 ? -7.945 -12.606 -23.033 1.00 55.84 86 THR A CA 1
ATOM 656 C C . THR A 1 86 ? -7.458 -14.033 -22.753 1.00 55.84 86 THR A C 1
ATOM 658 O O . THR A 1 86 ? -7.084 -14.743 -23.683 1.00 55.84 86 THR A O 1
ATOM 661 N N . GLY A 1 87 ? -7.493 -14.490 -21.498 1.00 56.72 87 GLY A N 1
ATOM 662 C CA . GLY A 1 87 ? -7.213 -15.888 -21.164 1.00 56.72 87 GLY A CA 1
ATOM 663 C C . GLY A 1 87 ? -8.368 -16.818 -21.551 1.00 56.72 87 GLY A C 1
ATOM 664 O O . GLY A 1 87 ? -9.428 -16.757 -20.928 1.00 56.72 87 GLY A O 1
ATOM 665 N N . GLU A 1 88 ? -8.151 -17.657 -22.571 1.00 43.47 88 GLU A N 1
ATOM 666 C CA . GLU A 1 88 ? -8.926 -18.885 -22.843 1.00 43.47 88 GLU A CA 1
ATOM 667 C C . GLU A 1 88 ? -8.859 -19.892 -21.681 1.00 43.47 88 GLU A C 1
ATOM 669 O O . GLU A 1 88 ? -7.784 -20.007 -21.042 1.00 43.47 88 GLU A O 1
#

Secondary structure (DSSP, 8-state):
---EEEEEETTEEEEEEGGGS-HHHHHHHHHHH--S-TTHHHHHHHHHHHSSS--HHHHHHHHHHHHHTT---TTTGGGGT--GGG--

pLDD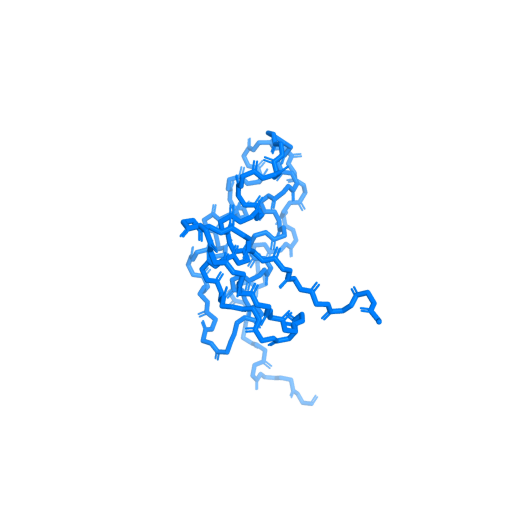T: mean 86.18, std 9.91, range [43.47, 96.56]

Sequence (88 aa):
SDDTLVIRAAGGNKTFKSDAIPAGIVMAIVTTWYDENPANMLFLGAYQLSRPDPKVDEARTCWEKAAREGAEAKDLLPLLDEDFSTGE

Foldseek 3Di:
DPQWDWDDDPNDIDIDGNVGPPPVVVVVVLVVPDDPQLCSLQVVLVSQCPDPDRDLVSSLVSLVSSVVVPHPSPVVNVVSVDDPVPDD

Radius of gyration: 16.05 Å; chains: 1; bounding box: 30×26×50 Å